Protein AF-A0A963L4J5-F1 (afdb_monomer)

Secondary structure (DSSP, 8-state):
--TTHHHHHHTGGG---------PPEEEEEE-SS---SSSHHHHHHHHHHHHHHHHTTSEEEEEE-S--TTHHHHHHHHHHHHH-

pLDDT: mean 86.08, std 18.18, range [52.38, 98.69]

Solvent-accessible surface area (backbone atoms only — not comparable to full-atom values): 5251 Å² total; per-residue (Å²): 141,64,84,65,59,64,61,58,59,67,66,63,74,76,71,70,81,78,74,79,72,81,66,71,46,48,59,45,77,44,82,30,66,48,66,78,48,99,67,58,73,52,29,55,52,50,53,49,51,53,48,50,44,69,75,42,62,72,48,45,45,77,50,74,49,58,58,37,45,82,64,74,56,37,53,50,53,54,51,57,54,60,74,75,87

Foldseek 3Di:
DCPCVVVVVVVPPPDDPPPPPVLPAAEEEEEEQADADPDDDVVVVVVVVVVCCVVCPPNHDYYYDYNQHPDPSVVVVVVVSVVVD

Structure (mmCIF, N/CA/C/O backbone):
data_AF-A0A963L4J5-F1
#
_entry.id   AF-A0A963L4J5-F1
#
loop_
_atom_site.group_PDB
_atom_site.id
_atom_site.type_symbol
_atom_site.label_atom_id
_atom_site.label_alt_id
_atom_site.label_comp_id
_atom_site.label_asym_id
_atom_site.label_entity_id
_atom_site.label_seq_id
_atom_site.pdbx_PDB_ins_code
_atom_site.Cartn_x
_atom_site.Cartn_y
_atom_site.Cartn_z
_atom_site.occupancy
_atom_site.B_iso_or_equiv
_atom_site.auth_seq_id
_atom_site.auth_comp_id
_atom_site.auth_asym_id
_atom_site.auth_atom_id
_atom_site.pdbx_PDB_model_num
ATOM 1 N N . MET A 1 1 ? -34.631 -6.399 58.821 1.00 54.22 1 MET A N 1
ATOM 2 C CA . MET A 1 1 ? -34.783 -5.630 57.562 1.00 54.22 1 MET A CA 1
ATOM 3 C C . MET A 1 1 ? -33.508 -5.719 56.704 1.00 54.22 1 MET A C 1
ATOM 5 O O . MET A 1 1 ? -32.986 -4.699 56.288 1.00 54.22 1 MET A O 1
ATOM 9 N N . TYR A 1 2 ? -32.999 -6.928 56.413 1.00 55.66 2 TYR A N 1
ATOM 10 C CA . TYR A 1 2 ? -31.710 -7.117 55.708 1.00 55.66 2 TYR A CA 1
ATOM 11 C C . TYR A 1 2 ? -31.836 -7.787 54.327 1.00 55.66 2 TYR A C 1
ATOM 13 O O . TYR A 1 2 ? -30.854 -7.905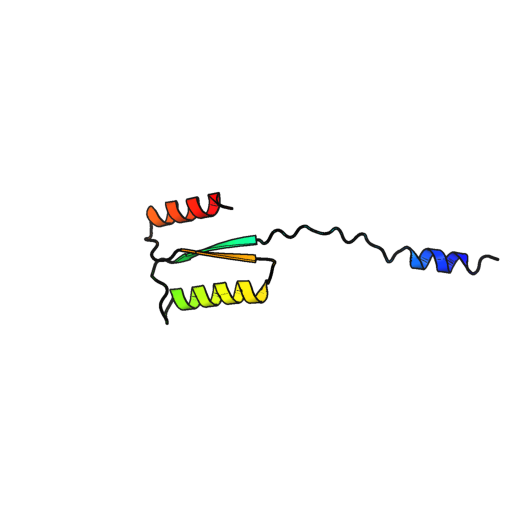 53.604 1.00 55.66 2 TYR A O 1
ATOM 21 N N . LYS A 1 3 ? -33.051 -8.187 53.923 1.00 53.75 3 LYS A N 1
ATOM 22 C CA . LYS A 1 3 ? -33.300 -8.912 52.659 1.00 53.75 3 LYS A CA 1
ATOM 23 C C . LYS A 1 3 ? -33.128 -8.047 51.401 1.00 53.75 3 LYS A C 1
ATOM 25 O O . LYS A 1 3 ? -32.957 -8.600 50.325 1.00 53.75 3 LYS A O 1
ATOM 30 N N . ASN A 1 4 ? -33.091 -6.719 51.545 1.00 52.38 4 ASN A N 1
ATOM 31 C CA . ASN A 1 4 ? -32.932 -5.788 50.421 1.00 52.38 4 ASN A CA 1
ATOM 32 C C . ASN A 1 4 ? -31.486 -5.283 50.258 1.00 52.38 4 ASN A C 1
ATOM 34 O O . ASN A 1 4 ? -31.185 -4.627 49.267 1.00 52.38 4 ASN A O 1
ATOM 38 N N . LEU A 1 5 ? -30.583 -5.593 51.201 1.00 53.81 5 LEU A N 1
ATOM 39 C CA . LEU A 1 5 ? -29.189 -5.133 51.146 1.00 53.81 5 LEU A CA 1
ATOM 40 C C . LEU A 1 5 ? -28.356 -5.953 50.144 1.00 53.81 5 LEU A C 1
ATOM 42 O O . LEU A 1 5 ? -27.504 -5.408 49.451 1.00 53.81 5 LEU A O 1
ATOM 46 N N . ALA A 1 6 ? -28.652 -7.251 50.015 1.00 54.09 6 ALA A N 1
ATOM 47 C CA . ALA A 1 6 ? -27.987 -8.138 49.058 1.00 54.09 6 ALA A CA 1
ATOM 48 C C . ALA A 1 6 ? -28.336 -7.805 47.593 1.00 54.09 6 ALA A C 1
ATOM 50 O O . ALA A 1 6 ? -27.502 -7.965 46.706 1.00 54.09 6 ALA A O 1
ATOM 51 N N . ALA A 1 7 ? -29.543 -7.288 47.342 1.00 53.44 7 ALA A N 1
ATOM 52 C CA . ALA A 1 7 ? -29.980 -6.891 46.003 1.00 53.44 7 ALA A CA 1
ATOM 53 C C . ALA A 1 7 ? -29.284 -5.608 45.508 1.00 53.44 7 ALA A C 1
ATOM 55 O O . ALA A 1 7 ? -29.054 -5.458 44.312 1.00 53.44 7 ALA A O 1
ATOM 56 N N . ALA A 1 8 ? -28.899 -4.708 46.420 1.00 53.50 8 ALA A N 1
ATOM 57 C CA . ALA A 1 8 ? -28.219 -3.461 46.073 1.00 53.50 8 ALA A CA 1
ATOM 58 C C . ALA A 1 8 ? -26.745 -3.670 45.674 1.00 53.50 8 ALA A C 1
ATOM 60 O O . ALA A 1 8 ? -26.228 -2.935 44.838 1.00 53.50 8 ALA A O 1
ATOM 61 N N . LEU A 1 9 ? -26.078 -4.697 46.217 1.00 53.31 9 LEU A N 1
ATOM 62 C CA . LEU A 1 9 ? -24.680 -4.996 45.885 1.00 53.31 9 LEU A CA 1
ATOM 63 C C . LEU A 1 9 ? -24.539 -5.688 44.516 1.00 53.31 9 LEU A C 1
ATOM 65 O O . LEU A 1 9 ? -23.566 -5.452 43.806 1.00 53.31 9 LEU A O 1
ATOM 69 N N . ALA A 1 10 ? -25.538 -6.475 44.102 1.00 53.75 10 ALA A N 1
ATOM 70 C CA . ALA A 1 10 ? -25.540 -7.161 42.806 1.00 53.75 10 ALA A CA 1
ATOM 71 C C . ALA A 1 10 ? -25.692 -6.207 41.601 1.00 53.75 10 ALA A C 1
ATOM 73 O O . ALA A 1 10 ? -25.273 -6.543 40.49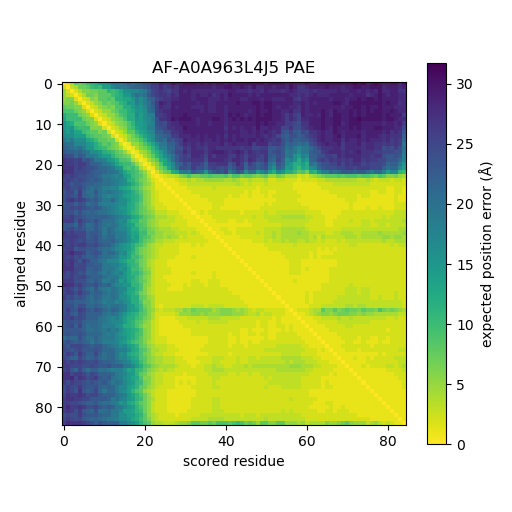6 1.00 53.75 10 ALA A O 1
ATOM 74 N N . ALA A 1 11 ? -26.248 -5.007 41.805 1.00 54.47 11 ALA A N 1
ATOM 75 C CA . ALA A 1 11 ? -26.412 -4.004 40.750 1.00 54.47 11 ALA A CA 1
ATOM 76 C C . ALA A 1 11 ? -25.142 -3.167 40.491 1.00 54.47 11 ALA A C 1
ATOM 78 O O . ALA A 1 11 ? -25.020 -2.548 39.437 1.00 54.47 11 ALA A O 1
ATOM 79 N N . ALA A 1 12 ? -24.181 -3.158 41.423 1.00 54.22 12 ALA A N 1
ATOM 80 C CA . ALA A 1 12 ? -22.977 -2.329 41.329 1.00 54.22 12 ALA A CA 1
ATOM 81 C C . ALA A 1 12 ? -21.828 -2.980 40.532 1.00 54.22 12 ALA A C 1
ATOM 83 O O . ALA A 1 12 ? -20.887 -2.293 40.144 1.00 54.22 12 ALA A O 1
ATOM 84 N N . CYS A 1 13 ? -21.895 -4.286 40.250 1.00 54.12 13 CYS A N 1
ATOM 85 C CA . CYS A 1 13 ? -20.813 -5.020 39.579 1.00 54.12 13 CYS A CA 1
ATOM 86 C C . CYS A 1 13 ? -20.904 -5.047 38.042 1.00 54.12 13 CYS A C 1
ATOM 88 O O . CYS A 1 13 ? -20.017 -5.608 37.405 1.00 54.12 13 CYS A O 1
ATOM 90 N N . PHE A 1 14 ? -21.932 -4.443 37.434 1.00 54.53 14 PHE A N 1
ATOM 91 C CA . PHE A 1 14 ? -22.102 -4.426 35.971 1.00 54.53 14 PHE A CA 1
ATOM 92 C C . PHE A 1 14 ? -21.615 -3.144 35.282 1.00 54.53 14 PHE A C 1
ATOM 94 O O . PHE A 1 14 ? -21.636 -3.069 34.057 1.00 54.53 14 PHE A O 1
ATOM 101 N N . PHE A 1 15 ? -21.128 -2.153 36.032 1.00 62.56 15 PHE A N 1
ATOM 102 C CA . PHE A 1 15 ? -20.514 -0.955 35.459 1.00 62.56 15 PHE A CA 1
ATOM 103 C C . PHE A 1 15 ? -18.992 -1.061 35.523 1.00 62.56 15 PHE A C 1
ATOM 105 O O . PHE A 1 15 ? -18.326 -0.375 36.296 1.00 62.56 15 PHE A O 1
ATOM 112 N N . SER A 1 16 ? -18.424 -1.939 34.695 1.00 64.81 16 SER A N 1
ATOM 113 C CA . SER A 1 16 ? -17.017 -1.789 34.329 1.00 64.81 16 SER A CA 1
ATOM 114 C C . SER A 1 16 ? -16.870 -0.457 33.584 1.00 64.81 16 SER A C 1
ATOM 116 O O . SER A 1 16 ? -17.648 -0.209 32.658 1.00 64.81 16 SER A O 1
ATOM 118 N N . PRO A 1 17 ? -15.916 0.416 33.949 1.00 57.09 17 PRO A N 1
ATOM 119 C CA . PRO A 1 17 ? -15.628 1.583 33.138 1.00 57.09 17 PRO A CA 1
ATOM 120 C C . PRO A 1 17 ? -15.165 1.072 31.775 1.00 57.09 17 PRO A C 1
ATOM 122 O O . PRO A 1 17 ? -14.108 0.452 31.653 1.00 57.09 17 PRO A O 1
ATOM 125 N N . VAL A 1 18 ? -15.983 1.292 30.746 1.00 63.62 18 VAL A N 1
ATOM 126 C CA . VAL A 1 18 ? -15.533 1.168 29.364 1.00 63.62 18 VAL A CA 1
ATOM 127 C C . VAL A 1 18 ? -14.531 2.297 29.185 1.00 63.62 18 VAL A C 1
ATOM 129 O O . VAL A 1 18 ? -14.906 3.445 28.952 1.00 63.62 18 VAL A O 1
ATOM 132 N N . PHE A 1 19 ? -13.250 1.996 29.382 1.00 58.62 19 PHE A N 1
ATOM 133 C CA . PHE A 1 19 ? -12.190 2.885 28.945 1.00 58.62 19 PHE A CA 1
ATOM 134 C C . PHE A 1 19 ? -12.393 3.070 27.444 1.00 58.62 19 PHE A C 1
ATOM 136 O O . PHE A 1 19 ? -12.254 2.122 26.671 1.00 58.62 19 PHE A O 1
ATOM 143 N N . ALA A 1 20 ? -12.800 4.273 27.041 1.00 54.16 20 ALA A N 1
ATOM 144 C CA . ALA A 1 20 ? -12.830 4.656 25.645 1.00 54.16 20 ALA A CA 1
ATOM 145 C C . ALA A 1 20 ? -11.382 4.624 25.150 1.00 54.16 20 ALA A C 1
ATOM 147 O O . ALA A 1 20 ? -10.623 5.574 25.330 1.00 54.16 20 ALA A O 1
ATOM 148 N N . GLN A 1 21 ? -10.975 3.489 24.589 1.00 60.00 21 GLN A N 1
ATOM 149 C CA . GLN A 1 21 ? -9.737 3.391 23.845 1.00 60.00 21 GLN A CA 1
ATOM 150 C C . GLN A 1 21 ? -9.918 4.350 22.673 1.00 60.00 21 GLN A C 1
ATOM 152 O O . GLN A 1 21 ? -10.751 4.101 21.801 1.00 60.00 21 GLN A O 1
ATOM 157 N N . SER A 1 22 ? -9.222 5.489 22.685 1.00 58.16 22 SER A N 1
ATOM 158 C CA . SER A 1 22 ? -9.187 6.372 21.526 1.00 58.16 22 SER A CA 1
ATOM 159 C C . SER A 1 22 ? -8.546 5.573 20.396 1.00 58.16 22 SER A C 1
ATOM 161 O O . SER A 1 22 ? -7.323 5.476 20.306 1.00 58.16 22 SER A O 1
ATOM 163 N N . SER A 1 23 ? -9.358 4.903 19.585 1.00 68.75 23 SER A N 1
ATOM 164 C CA . SER A 1 23 ? -8.870 4.094 18.482 1.00 68.75 23 SER A CA 1
ATOM 165 C C . SER A 1 23 ? -8.546 5.033 17.331 1.00 68.75 23 SER A C 1
ATOM 167 O O . SER A 1 23 ? -9.321 5.157 16.384 1.00 68.75 23 SER A O 1
ATOM 169 N N . THR A 1 24 ? -7.424 5.749 17.433 1.00 85.19 24 THR A N 1
ATOM 170 C CA . THR A 1 24 ? -6.820 6.364 16.252 1.00 85.19 24 THR A CA 1
ATOM 171 C C . THR A 1 24 ? -6.681 5.263 15.201 1.00 85.19 24 THR A C 1
ATOM 173 O O . THR A 1 24 ? -6.079 4.230 15.519 1.00 85.19 24 THR A O 1
ATOM 176 N N . PRO A 1 25 ? -7.272 5.421 14.002 1.00 92.88 25 PRO A N 1
ATOM 177 C CA . PRO A 1 25 ? -7.185 4.400 12.971 1.00 92.88 25 PRO A CA 1
ATOM 178 C C . PRO A 1 25 ? -5.723 4.074 12.678 1.00 92.88 25 PRO A C 1
ATOM 180 O O . PRO A 1 25 ? -4.886 4.973 12.601 1.00 92.88 25 PRO A O 1
ATOM 183 N N . VAL A 1 26 ? -5.416 2.793 12.503 1.00 95.00 26 VAL A N 1
ATOM 184 C CA . VAL A 1 26 ? -4.102 2.372 12.024 1.00 95.00 26 VAL A CA 1
ATOM 185 C C . VAL A 1 26 ? -3.945 2.879 10.597 1.00 95.00 26 VAL A C 1
ATOM 187 O O . VAL A 1 26 ? -4.741 2.533 9.722 1.00 95.00 26 VAL A O 1
ATOM 190 N N . LYS A 1 27 ? -2.921 3.691 10.358 1.00 96.38 27 LYS A N 1
ATOM 191 C CA . LYS A 1 27 ? -2.560 4.123 9.014 1.00 96.38 27 LYS A CA 1
ATOM 192 C C . LYS A 1 27 ? -1.722 3.037 8.345 1.00 96.38 27 LYS A C 1
ATOM 194 O O . LYS A 1 27 ? -0.740 2.568 8.916 1.00 96.38 27 LYS A O 1
ATOM 199 N N . ALA A 1 28 ? -2.141 2.596 7.164 1.00 97.25 28 ALA A N 1
ATOM 200 C CA . ALA A 1 28 ? -1.485 1.522 6.424 1.00 97.25 28 ALA A CA 1
ATOM 201 C C . ALA A 1 28 ? -1.238 1.941 4.971 1.00 97.25 28 ALA A C 1
ATOM 203 O O . ALA A 1 28 ? -2.183 2.137 4.207 1.00 97.25 28 ALA A O 1
ATOM 204 N N . ALA A 1 29 ? 0.030 2.057 4.585 1.00 98.12 29 ALA A N 1
ATOM 205 C CA . ALA A 1 29 ? 0.419 2.416 3.228 1.00 98.12 29 ALA A CA 1
ATOM 206 C C . ALA A 1 29 ? 0.767 1.175 2.392 1.00 98.12 29 ALA A C 1
ATOM 208 O O . ALA A 1 29 ? 1.443 0.262 2.868 1.00 98.12 29 ALA A O 1
ATOM 209 N N . PHE A 1 30 ? 0.326 1.161 1.136 1.00 98.38 30 PHE A N 1
ATOM 210 C CA . PHE A 1 30 ? 0.572 0.097 0.165 1.00 98.38 30 PHE A CA 1
ATOM 211 C C . PHE A 1 30 ? 1.461 0.633 -0.962 1.00 98.38 30 PHE A C 1
ATOM 213 O O . PHE A 1 30 ? 1.160 1.660 -1.562 1.00 98.38 30 PHE A O 1
ATOM 220 N N . VAL A 1 31 ? 2.570 -0.045 -1.250 1.00 98.38 31 VAL A N 1
ATOM 221 C CA . VAL A 1 31 ? 3.540 0.385 -2.269 1.00 98.38 31 VAL A CA 1
ATOM 222 C C . VAL A 1 31 ? 3.539 -0.624 -3.411 1.00 98.38 31 VAL A C 1
ATOM 224 O O . VAL A 1 31 ? 3.797 -1.807 -3.185 1.00 98.38 31 VAL A O 1
ATOM 227 N N . TYR A 1 32 ? 3.232 -0.172 -4.627 1.00 98.56 32 TYR A N 1
ATOM 228 C CA . TYR A 1 32 ? 3.114 -1.018 -5.812 1.00 98.56 32 TYR A CA 1
ATOM 229 C C . TYR A 1 32 ? 4.226 -0.733 -6.823 1.00 98.56 32 TYR A C 1
ATOM 231 O O . TYR A 1 32 ? 4.486 0.414 -7.182 1.00 98.56 32 TYR A O 1
ATOM 239 N N . VAL A 1 33 ? 4.839 -1.806 -7.330 1.00 97.62 33 VAL A N 1
ATOM 240 C CA . VAL A 1 33 ? 5.948 -1.741 -8.300 1.00 97.62 33 VAL A CA 1
ATOM 241 C C . VAL A 1 33 ? 5.512 -1.327 -9.712 1.00 97.62 33 VAL A C 1
ATOM 243 O O . VAL A 1 33 ? 6.303 -0.831 -10.506 1.00 97.62 33 VAL A O 1
ATOM 246 N N . ALA A 1 34 ? 4.237 -1.523 -10.029 1.00 97.06 34 ALA A N 1
ATOM 247 C CA . ALA A 1 34 ? 3.633 -1.308 -11.340 1.00 97.06 34 ALA A CA 1
ATOM 248 C C . ALA A 1 34 ? 2.377 -0.427 -11.192 1.00 97.06 34 ALA A C 1
ATOM 250 O O . ALA A 1 34 ? 1.900 -0.255 -10.063 1.00 97.06 34 ALA A O 1
ATOM 251 N N . PRO A 1 35 ? 1.837 0.134 -12.288 1.00 97.69 35 PRO A N 1
ATOM 252 C CA . PRO A 1 35 ? 0.625 0.939 -12.209 1.00 97.69 35 PRO A CA 1
ATOM 253 C C . PRO A 1 35 ? -0.582 0.062 -11.864 1.00 97.69 35 PRO A C 1
ATOM 255 O O . PRO A 1 35 ? -0.655 -1.110 -12.252 1.00 97.69 35 PRO A O 1
ATOM 258 N N . LEU A 1 36 ? -1.549 0.641 -11.163 1.00 97.75 36 LEU A N 1
ATOM 259 C CA . LEU A 1 36 ? -2.865 0.066 -10.970 1.00 97.75 36 LEU A CA 1
ATOM 260 C C . LEU A 1 36 ? -3.624 0.118 -12.296 1.00 97.75 36 LEU A C 1
ATOM 262 O O . LEU A 1 36 ? -3.850 1.173 -12.884 1.00 97.75 36 LEU A O 1
ATOM 266 N N . THR A 1 37 ? -4.023 -1.054 -12.766 1.00 97.69 37 THR A N 1
ATOM 267 C CA . THR A 1 37 ? -4.817 -1.239 -13.979 1.00 97.69 37 THR A CA 1
ATOM 268 C C . THR A 1 37 ? -6.087 -2.024 -13.651 1.00 97.69 37 THR A C 1
ATOM 270 O O . THR A 1 37 ? -6.266 -2.519 -12.535 1.00 97.69 37 THR A O 1
ATOM 273 N N . GLU A 1 38 ? -6.979 -2.171 -14.632 1.00 96.94 38 GLU A N 1
ATOM 274 C CA . GLU A 1 38 ? -8.250 -2.896 -14.467 1.00 96.94 38 GLU A CA 1
ATOM 275 C C . GLU A 1 38 ? -8.079 -4.388 -14.126 1.00 96.94 38 GLU A C 1
ATOM 277 O O . GLU A 1 38 ? -9.023 -5.025 -13.670 1.00 96.94 38 GLU A O 1
ATOM 282 N N . ALA A 1 39 ? -6.897 -4.974 -14.352 1.00 97.00 39 ALA A N 1
ATOM 283 C CA . ALA A 1 39 ? -6.614 -6.370 -14.030 1.00 97.00 39 ALA A CA 1
ATOM 284 C C . ALA A 1 39 ? -5.109 -6.632 -13.859 1.00 97.00 39 ALA A C 1
ATOM 286 O O . ALA A 1 39 ? -4.274 -6.004 -14.506 1.00 97.00 39 ALA A O 1
ATOM 287 N N . GLY A 1 40 ? -4.760 -7.630 -13.043 1.00 97.31 40 GLY A N 1
ATOM 288 C CA . GLY A 1 40 ? -3.383 -8.092 -12.848 1.00 97.31 40 GLY A CA 1
ATOM 289 C C . GLY A 1 40 ? -2.961 -8.139 -11.381 1.00 97.31 40 GLY A C 1
ATOM 290 O O . GLY A 1 40 ? -3.796 -8.112 -10.481 1.00 97.31 40 GLY A O 1
ATOM 291 N N . TRP A 1 41 ? -1.651 -8.220 -11.140 1.00 97.25 41 TRP A N 1
ATOM 292 C CA . TRP A 1 41 ? -1.084 -8.360 -9.793 1.00 97.25 41 TRP A CA 1
ATOM 293 C C . TRP A 1 41 ? -1.419 -7.171 -8.885 1.00 97.25 41 TRP A C 1
ATOM 295 O O . TRP A 1 41 ? -1.980 -7.352 -7.807 1.00 97.25 41 TRP A O 1
ATOM 305 N N . VAL A 1 42 ? -1.137 -5.948 -9.347 1.00 98.25 42 VAL A N 1
ATOM 306 C CA . VAL A 1 42 ? -1.401 -4.721 -8.577 1.00 98.25 42 VAL A CA 1
ATOM 307 C C . VAL A 1 42 ? -2.897 -4.531 -8.333 1.00 98.25 42 VAL A C 1
ATOM 309 O O . VAL A 1 42 ? -3.288 -4.188 -7.223 1.00 98.25 42 VAL A O 1
ATOM 312 N N . HIS A 1 43 ? -3.736 -4.850 -9.323 1.00 98.44 43 HIS A N 1
ATOM 313 C CA . HIS A 1 43 ? -5.189 -4.839 -9.162 1.00 98.44 43 HIS A CA 1
ATOM 314 C C . HIS A 1 43 ? -5.642 -5.741 -8.007 1.00 98.44 43 HIS A C 1
ATOM 316 O O . HIS A 1 43 ? -6.371 -5.296 -7.130 1.00 98.44 43 HIS A O 1
ATOM 322 N N . GLN A 1 44 ? -5.165 -6.988 -7.952 1.00 98.69 44 GLN A N 1
ATOM 323 C CA . GLN A 1 44 ? -5.532 -7.912 -6.872 1.00 98.69 44 GLN A CA 1
ATOM 324 C C . GLN A 1 44 ? -5.026 -7.448 -5.498 1.00 98.69 44 GLN A C 1
ATOM 326 O O . GLN A 1 44 ? -5.721 -7.611 -4.495 1.00 98.69 44 GLN A O 1
ATOM 331 N N . HIS A 1 45 ? -3.847 -6.823 -5.437 1.00 98.62 45 HIS A N 1
ATOM 332 C CA . HIS A 1 45 ? -3.366 -6.190 -4.209 1.00 98.62 45 HIS A CA 1
ATOM 333 C C . HIS A 1 45 ? -4.252 -5.019 -3.762 1.00 98.62 45 HIS A C 1
ATOM 335 O O . HIS A 1 45 ? -4.552 -4.910 -2.571 1.00 98.62 45 HIS A O 1
ATOM 341 N N . ASP A 1 46 ? -4.704 -4.176 -4.693 1.00 98.69 46 ASP A N 1
ATOM 342 C CA . ASP A 1 46 ? -5.589 -3.053 -4.381 1.00 98.69 46 ASP A CA 1
ATOM 343 C C . ASP A 1 46 ? -6.998 -3.509 -3.976 1.00 98.69 46 ASP A C 1
ATOM 345 O O . ASP A 1 46 ? -7.568 -2.971 -3.027 1.00 98.69 46 ASP A O 1
ATOM 349 N N . GLU A 1 47 ? -7.530 -4.563 -4.597 1.00 98.69 47 GLU A N 1
ATOM 350 C CA . GLU A 1 47 ? -8.760 -5.214 -4.129 1.00 98.69 47 GLU A CA 1
ATOM 351 C C . GLU A 1 47 ? -8.593 -5.768 -2.704 1.00 98.69 47 GLU A C 1
ATOM 353 O O . GLU A 1 47 ? -9.477 -5.602 -1.860 1.00 98.69 47 GLU A O 1
ATOM 358 N N . GLY A 1 48 ? -7.423 -6.327 -2.376 1.00 98.56 48 GLY A N 1
ATOM 359 C CA . GLY A 1 48 ? -7.067 -6.708 -1.008 1.00 98.56 48 GLY A CA 1
ATOM 360 C C . GLY A 1 48 ? -7.053 -5.519 -0.038 1.00 98.56 48 GLY A C 1
ATOM 361 O O . GLY A 1 48 ? -7.634 -5.600 1.046 1.00 98.56 48 GLY A O 1
ATOM 362 N N . ARG A 1 49 ? -6.454 -4.388 -0.431 1.00 98.62 49 ARG A N 1
ATOM 363 C CA . ARG A 1 49 ? -6.466 -3.143 0.357 1.00 98.62 49 ARG A CA 1
ATOM 364 C C . ARG A 1 49 ? -7.897 -2.658 0.616 1.00 98.62 49 ARG A C 1
ATOM 366 O O . ARG A 1 49 ? -8.247 -2.375 1.763 1.00 98.62 49 ARG A O 1
ATOM 373 N N . LYS A 1 50 ? -8.747 -2.614 -0.415 1.00 98.38 50 LYS A N 1
ATOM 374 C CA . LYS A 1 50 ? -10.170 -2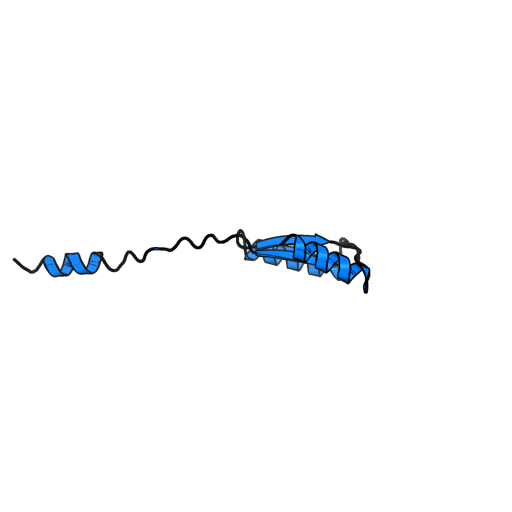.244 -0.295 1.00 98.38 50 LYS A CA 1
ATOM 375 C C . LYS A 1 50 ? -10.932 -3.203 0.621 1.00 98.38 50 LYS A C 1
ATOM 377 O O . LYS A 1 50 ? -11.748 -2.767 1.436 1.00 98.38 50 LYS A O 1
ATOM 382 N N . ALA A 1 51 ? -10.650 -4.503 0.537 1.00 98.56 51 ALA A N 1
ATOM 383 C CA . ALA A 1 51 ? -11.241 -5.500 1.424 1.00 98.56 51 ALA A CA 1
ATOM 384 C C . ALA A 1 51 ? -10.840 -5.269 2.891 1.00 98.56 51 ALA A C 1
ATOM 386 O O . ALA A 1 51 ? -11.695 -5.358 3.774 1.00 98.56 51 ALA A O 1
ATOM 387 N N . VAL A 1 52 ? -9.580 -4.903 3.158 1.00 97.69 52 VAL A N 1
ATOM 388 C CA . VAL A 1 52 ? -9.100 -4.519 4.498 1.00 97.69 52 VAL A CA 1
ATOM 389 C C . VAL A 1 52 ? -9.852 -3.294 5.027 1.00 97.69 52 VAL A C 1
ATOM 391 O O . VAL A 1 52 ? -10.363 -3.337 6.149 1.00 97.69 52 VAL A O 1
ATOM 394 N N . GLU A 1 53 ? -9.992 -2.231 4.227 1.00 96.31 53 GLU A N 1
ATOM 395 C CA . GLU A 1 53 ? -10.775 -1.044 4.611 1.00 96.31 53 GLU A CA 1
ATOM 396 C C . GLU A 1 53 ? -12.233 -1.394 4.928 1.00 96.31 53 GLU A C 1
ATOM 398 O O . GLU A 1 53 ? -12.777 -0.981 5.958 1.00 96.31 53 GLU A O 1
ATOM 403 N N . SER A 1 54 ? -12.853 -2.215 4.079 1.00 97.31 54 SER A N 1
ATOM 404 C CA . SER A 1 54 ? -14.235 -2.669 4.245 1.00 97.31 54 SER A CA 1
ATOM 405 C C . SER A 1 54 ? -14.429 -3.555 5.480 1.00 97.31 54 SER A C 1
ATOM 407 O O . SER A 1 54 ? -15.444 -3.437 6.165 1.00 97.31 54 SER A O 1
ATOM 409 N N . ALA A 1 55 ? -13.472 -4.423 5.808 1.00 97.31 55 ALA A N 1
ATOM 410 C CA . ALA A 1 55 ? -13.568 -5.325 6.955 1.00 97.31 55 ALA A CA 1
ATOM 411 C C . ALA A 1 55 ? -13.295 -4.615 8.291 1.00 97.31 55 ALA A C 1
ATOM 413 O O . ALA A 1 55 ? -13.875 -4.959 9.327 1.00 97.31 55 ALA A O 1
ATOM 414 N N . LEU A 1 56 ? -12.402 -3.623 8.290 1.00 95.38 56 LEU A N 1
ATOM 415 C CA . LEU A 1 56 ? -11.894 -3.009 9.515 1.00 95.38 56 LEU A CA 1
ATOM 416 C C . LEU A 1 56 ? -12.460 -1.613 9.805 1.00 95.38 56 LEU A C 1
ATOM 418 O O . LEU A 1 56 ? -12.139 -1.089 10.867 1.00 95.38 56 LEU A O 1
ATOM 422 N N . LYS A 1 57 ? -13.311 -1.056 8.929 1.00 92.81 57 LYS A N 1
ATOM 423 C CA . LYS A 1 57 ? -14.081 0.209 9.033 1.00 92.81 57 LYS A CA 1
ATOM 424 C C . LYS A 1 57 ? -13.805 1.065 10.270 1.00 92.81 57 LYS A C 1
ATOM 426 O O . LYS A 1 57 ? -14.181 0.711 11.386 1.00 92.81 57 LYS A O 1
ATOM 431 N N . G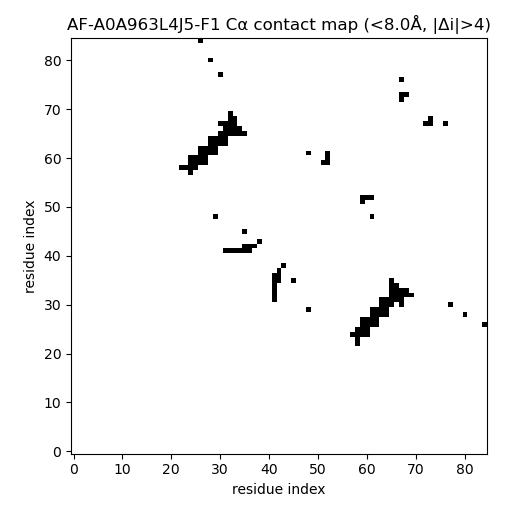LY A 1 58 ? -13.202 2.232 10.064 1.00 89.88 58 GLY A N 1
ATOM 432 C CA . GLY A 1 58 ? -12.920 3.183 11.142 1.00 89.88 58 GLY A CA 1
ATOM 433 C C . GLY A 1 58 ? -11.771 2.769 12.067 1.00 89.88 58 GLY A C 1
ATOM 434 O O . GLY A 1 58 ? -11.344 3.581 12.877 1.00 89.88 58 GLY A O 1
ATOM 435 N N . ARG A 1 59 ? -11.232 1.547 11.936 1.00 93.88 59 ARG A N 1
ATOM 436 C CA . ARG A 1 59 ? -10.017 1.102 12.642 1.00 93.88 59 ARG A CA 1
ATOM 437 C C . ARG A 1 59 ? -8.762 1.168 11.782 1.00 93.88 59 ARG A C 1
ATOM 439 O O . ARG A 1 59 ? -7.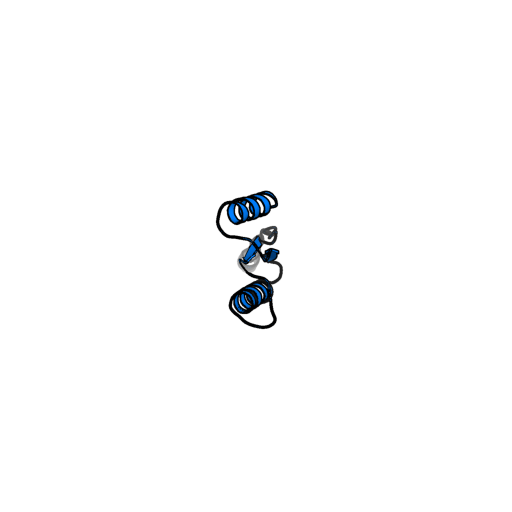669 1.092 12.329 1.00 93.88 59 ARG A O 1
ATOM 446 N N . VAL A 1 60 ? -8.912 1.306 10.466 1.00 95.19 60 VAL A N 1
ATOM 447 C CA . VAL A 1 60 ? -7.803 1.471 9.523 1.00 95.19 60 VAL A CA 1
ATOM 448 C C . VAL A 1 60 ? -8.080 2.625 8.573 1.00 95.19 60 VAL A C 1
ATOM 450 O O . VAL A 1 60 ? -9.233 2.882 8.223 1.00 95.19 60 VAL A O 1
ATOM 453 N N . GLN A 1 61 ? -7.015 3.291 8.153 1.00 95.25 61 GLN A N 1
ATOM 454 C CA . GLN A 1 61 ? -7.003 4.272 7.079 1.00 95.25 61 GLN A CA 1
ATOM 455 C C . GLN A 1 61 ? -5.886 3.872 6.121 1.00 95.25 61 GLN A C 1
ATOM 457 O O . GLN A 1 61 ? -4.731 3.810 6.542 1.00 95.25 61 GLN A O 1
ATOM 462 N N . THR A 1 62 ? -6.206 3.561 4.864 1.00 97.56 62 THR A N 1
ATOM 463 C CA . THR A 1 62 ? -5.173 3.131 3.915 1.00 97.56 62 THR A CA 1
ATOM 464 C C . THR A 1 62 ? -4.793 4.229 2.932 1.00 97.56 62 THR A C 1
ATOM 466 O O . THR A 1 62 ? -5.572 5.136 2.645 1.00 97.56 62 THR A O 1
ATOM 469 N N . SER A 1 63 ? -3.571 4.145 2.422 1.00 97.62 63 SER A N 1
ATOM 470 C CA . SER A 1 63 ? -3.063 4.942 1.307 1.00 97.62 63 SER A CA 1
ATOM 471 C C . SER A 1 63 ? -2.270 4.036 0.370 1.00 97.62 63 SER A C 1
ATOM 473 O O . SER A 1 63 ? -1.883 2.930 0.754 1.00 97.62 63 SER A O 1
ATOM 475 N N . TYR A 1 64 ? -2.032 4.471 -0.865 1.00 98.19 64 TYR A N 1
ATOM 476 C CA . TYR A 1 64 ? -1.179 3.723 -1.781 1.00 98.19 64 TYR A CA 1
ATOM 477 C C . TYR A 1 64 ? -0.328 4.636 -2.664 1.00 98.19 64 TYR A C 1
ATOM 479 O O . TYR A 1 64 ? -0.694 5.782 -2.924 1.00 98.19 64 TYR A O 1
ATOM 487 N N . VAL A 1 65 ? 0.806 4.104 -3.120 1.00 98.19 65 VAL A N 1
ATOM 488 C CA . VAL A 1 65 ? 1.682 4.706 -4.132 1.00 98.19 65 VAL A CA 1
ATOM 489 C C . VAL A 1 65 ? 2.010 3.628 -5.158 1.00 98.19 65 VAL A C 1
ATOM 491 O O . VAL A 1 65 ? 2.417 2.528 -4.793 1.00 98.19 65 VAL A O 1
ATOM 494 N N . GLU A 1 66 ? 1.819 3.934 -6.434 1.00 97.81 66 GLU A N 1
ATOM 495 C CA . GLU A 1 66 ? 2.099 3.033 -7.554 1.00 97.81 66 GLU A CA 1
ATOM 496 C C . GLU A 1 66 ? 3.327 3.473 -8.358 1.00 97.81 66 GLU A C 1
ATOM 498 O O . GLU A 1 66 ? 3.848 4.566 -8.141 1.00 97.81 66 GLU A O 1
ATOM 503 N N . ASN A 1 67 ? 3.765 2.638 -9.308 1.00 97.25 67 ASN A N 1
ATOM 504 C CA . ASN A 1 67 ? 4.950 2.883 -10.145 1.00 97.25 67 ASN A CA 1
ATOM 505 C C . ASN A 1 67 ? 6.246 3.106 -9.348 1.00 97.25 67 ASN A C 1
ATOM 507 O O . ASN A 1 67 ? 7.108 3.880 -9.762 1.00 97.25 67 ASN A O 1
ATOM 511 N N . VAL A 1 68 ? 6.393 2.436 -8.205 1.00 98.06 68 VAL A N 1
ATOM 512 C CA . VAL A 1 68 ? 7.581 2.576 -7.360 1.00 98.06 68 VAL A CA 1
ATOM 513 C C . VAL A 1 68 ? 8.632 1.564 -7.787 1.00 98.06 68 VAL A C 1
ATOM 515 O O . VAL A 1 68 ? 8.471 0.362 -7.581 1.00 98.06 68 VAL A O 1
ATOM 518 N N . ALA A 1 69 ? 9.717 2.048 -8.385 1.00 97.81 69 ALA A N 1
ATOM 519 C CA . ALA A 1 69 ? 10.783 1.175 -8.852 1.00 97.81 69 ALA A CA 1
ATOM 520 C C . ALA A 1 69 ? 11.504 0.505 -7.674 1.00 97.81 69 ALA A C 1
ATOM 522 O O . ALA A 1 69 ? 11.705 1.100 -6.612 1.00 97.81 69 ALA A O 1
ATOM 523 N N . GLU A 1 70 ? 11.932 -0.739 -7.874 1.00 97.19 70 GLU A N 1
ATOM 524 C CA . GLU A 1 70 ? 12.730 -1.459 -6.885 1.00 97.19 70 GLU A CA 1
ATOM 525 C C . GLU A 1 70 ? 14.063 -0.746 -6.588 1.00 97.19 70 GLU A C 1
ATOM 527 O O . GLU A 1 70 ? 14.580 0.046 -7.381 1.00 97.19 70 GLU A O 1
ATOM 532 N N . GLY A 1 71 ? 14.654 -1.054 -5.431 1.00 97.75 71 GLY A N 1
ATOM 533 C CA . GLY A 1 71 ? 15.941 -0.496 -5.021 1.00 97.75 71 GLY A CA 1
ATOM 534 C C . GLY A 1 71 ? 15.811 0.884 -4.357 1.00 97.75 71 GLY A C 1
ATOM 535 O O . GLY A 1 71 ? 14.959 1.045 -3.479 1.00 97.75 71 GLY A O 1
ATOM 536 N N . PRO A 1 72 ? 16.659 1.873 -4.707 1.00 98.12 72 PRO A N 1
ATOM 537 C CA . PRO A 1 72 ? 16.729 3.143 -3.978 1.00 98.12 72 PRO A CA 1
ATOM 538 C C . PRO A 1 72 ? 15.420 3.943 -3.956 1.00 98.12 72 PRO A C 1
ATOM 540 O O . PRO A 1 72 ? 15.148 4.643 -2.981 1.00 98.12 72 PRO A O 1
ATOM 543 N N . ASP A 1 73 ? 14.607 3.847 -5.013 1.00 97.50 73 ASP A N 1
ATOM 544 C CA . ASP A 1 73 ? 13.335 4.569 -5.078 1.00 97.50 73 ASP A CA 1
ATOM 545 C C . ASP A 1 73 ? 12.303 3.978 -4.107 1.00 97.50 73 ASP A C 1
ATOM 547 O O . ASP A 1 73 ? 11.730 4.713 -3.301 1.00 97.50 73 ASP A O 1
ATOM 551 N N . ALA A 1 74 ? 12.160 2.648 -4.080 1.00 98.44 74 ALA A N 1
ATOM 552 C CA . ALA A 1 74 ? 11.347 1.954 -3.085 1.00 98.44 74 ALA A CA 1
ATOM 553 C C . ALA A 1 74 ? 11.776 2.276 -1.649 1.00 98.44 74 ALA A C 1
ATOM 555 O O . ALA A 1 74 ? 10.921 2.562 -0.812 1.00 98.44 74 ALA A O 1
ATOM 556 N N . GLU A 1 75 ? 13.081 2.284 -1.355 1.00 98.50 75 GLU A N 1
ATOM 557 C CA . GLU A 1 75 ? 13.571 2.641 -0.019 1.00 98.50 75 GLU A CA 1
ATOM 558 C C . GLU A 1 75 ? 13.112 4.045 0.388 1.00 98.50 75 GLU A C 1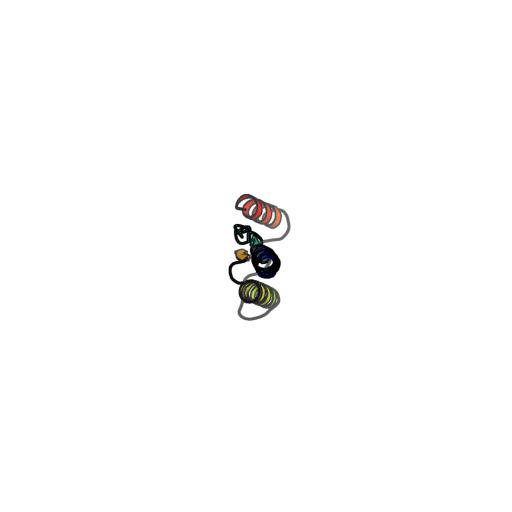
ATOM 560 O O . GLU A 1 75 ? 12.571 4.229 1.481 1.00 98.50 75 GLU A O 1
ATOM 565 N N . ARG A 1 76 ? 13.301 5.030 -0.495 1.00 98.31 76 ARG A N 1
ATOM 566 C CA . ARG A 1 76 ? 12.896 6.413 -0.244 1.00 98.31 76 ARG A CA 1
ATOM 567 C C . ARG A 1 76 ? 11.390 6.512 -0.009 1.00 98.31 76 ARG A C 1
ATOM 569 O O . ARG A 1 76 ? 10.983 7.056 1.011 1.00 98.31 76 ARG A O 1
ATOM 576 N N . VAL A 1 77 ? 10.572 5.949 -0.901 1.00 98.44 77 VAL A N 1
ATOM 577 C CA . VAL A 1 77 ? 9.105 6.003 -0.785 1.00 98.44 77 VAL A CA 1
ATOM 578 C C . VAL A 1 77 ? 8.624 5.351 0.510 1.00 98.44 77 VAL A C 1
ATOM 580 O O . VAL A 1 77 ? 7.802 5.927 1.220 1.00 98.44 77 VAL A O 1
ATOM 583 N N . ILE A 1 78 ? 9.154 4.176 0.860 1.00 98.38 78 ILE A N 1
ATOM 584 C CA . ILE A 1 78 ? 8.773 3.473 2.091 1.00 98.38 78 ILE A CA 1
ATOM 585 C C . ILE A 1 78 ? 9.168 4.291 3.329 1.00 98.38 78 ILE A C 1
ATOM 587 O O . ILE A 1 78 ? 8.374 4.397 4.265 1.00 98.38 78 ILE A O 1
ATOM 591 N N . ARG A 1 79 ? 10.360 4.908 3.340 1.00 98.44 79 ARG A N 1
ATOM 592 C CA . ARG A 1 79 ? 10.788 5.798 4.433 1.00 98.44 79 ARG A CA 1
ATOM 593 C C . ARG A 1 79 ? 9.894 7.032 4.546 1.00 98.44 79 ARG A C 1
ATOM 595 O O . ARG A 1 79 ? 9.466 7.350 5.654 1.00 98.44 79 ARG A O 1
ATOM 602 N N . ASP A 1 80 ? 9.580 7.683 3.429 1.00 98.25 80 ASP A N 1
ATOM 603 C CA . ASP A 1 80 ? 8.726 8.874 3.393 1.00 98.25 80 ASP A CA 1
ATOM 604 C C . ASP A 1 80 ? 7.323 8.563 3.939 1.00 98.25 80 ASP A C 1
ATOM 606 O O . ASP A 1 80 ? 6.781 9.334 4.733 1.00 98.25 80 ASP A O 1
ATOM 610 N N . LEU A 1 81 ? 6.749 7.413 3.567 1.00 98.06 81 LEU A N 1
ATOM 611 C CA . LEU A 1 81 ? 5.455 6.948 4.077 1.00 98.06 81 LEU A CA 1
ATOM 612 C C . LEU A 1 81 ? 5.514 6.639 5.577 1.00 98.06 81 LEU A C 1
ATOM 614 O O . LEU A 1 81 ? 4.623 7.040 6.318 1.00 98.06 81 LEU A O 1
ATOM 618 N N . ALA A 1 82 ? 6.582 5.990 6.048 1.00 97.50 82 ALA A N 1
ATOM 619 C CA . ALA A 1 82 ? 6.760 5.714 7.472 1.00 97.50 82 ALA A CA 1
ATOM 620 C C . ALA A 1 82 ? 6.890 7.000 8.310 1.00 97.50 82 ALA A C 1
ATOM 622 O O . ALA A 1 82 ? 6.386 7.062 9.429 1.00 97.50 82 ALA A O 1
ATOM 623 N N . MET A 1 83 ? 7.536 8.042 7.775 1.00 97.75 83 MET A N 1
ATOM 624 C CA . MET A 1 83 ? 7.673 9.339 8.448 1.00 97.75 83 MET A CA 1
ATOM 625 C C . MET A 1 83 ? 6.354 10.117 8.555 1.00 97.75 83 MET A C 1
ATOM 627 O O . MET A 1 83 ? 6.206 10.935 9.462 1.00 97.75 83 MET A O 1
ATOM 631 N N . GLN A 1 84 ? 5.398 9.875 7.656 1.00 95.56 84 GLN A N 1
ATOM 632 C CA . GLN A 1 84 ? 4.062 10.489 7.701 1.00 95.56 84 GLN A CA 1
ATOM 633 C C . GLN A 1 84 ? 3.159 9.878 8.793 1.00 95.56 84 GLN A C 1
ATOM 635 O O . GLN A 1 84 ? 2.136 10.478 9.164 1.00 95.56 84 GLN A O 1
ATOM 640 N N . GLY A 1 85 ? 3.584 8.733 9.342 1.00 90.12 85 GLY A N 1
ATOM 641 C CA . GLY A 1 85 ? 2.877 7.951 10.356 1.00 90.12 85 GLY A CA 1
ATOM 642 C C . GLY A 1 85 ? 1.590 7.332 9.851 1.00 90.12 85 GLY A C 1
ATOM 643 O O . GLY A 1 85 ? 0.879 6.809 10.730 1.00 90.12 85 GLY A O 1
#

Sequence (85 aa):
MYKNLAAALAAACFFSPVFAQSSTPVKAAFVYVAPLTEAGWVHQHDEGRKAVESALKGRVQTSYVENVAEGPDAERVIRDLAMQG

Radius of gyration: 23.96 Å; Cα contacts (8 Å, |Δi|>4): 70; chains: 1; bounding box: 52×19×72 Å

Nearest PDB structures (foldseek):
  6pi6-assembly1_A  TM=9.785E-01  e=5.788E-06  Pseudomonas sp. ADP
  3s99-assembly1_A  TM=9.706E-01  e=8.585E-05  Brucella abortus 2308
  6kmt-assembly3_C  TM=6.591E-01  e=8.893E+00  Mus musculus
  6kmu-assembly1_A  TM=5.158E-01  e=8.893E+00  Mus musculus

Mean predicted aligned error: 10.68 Å

=== Feature glossary ===
The record interleaves many kinds of information about one protein. Here is each kind framed as the question it answers.

Q: What are the backbone torsion angles?
A: φ (phi) and ψ (psi) are the two rotatable backbone dihedrals per residue: φ is the C(i-1)–N–Cα–C torsion, ψ is the N–Cα–C–N(i+1) torsion, both in degrees on (−180°, 180°]. α-helical residues cluster near (−60°, −45°); β-strand residues near (−120°, +130°). A Ramachandran plot is simply a scatter of (φ, ψ) for every residue.

Q: What is the amino-acid chain?
A: This is the polypeptide sequence — one letter per residue, N-terminus first. Length ranges from a few dozen residues for small domains to over a thousand for large multi-domain proteins.

Q: How mobile is each atom in the crystal?
A: For experimental (PDB) structures, the B-factor (temperature factor) quantifies the positional spread of each atom in the crystal — a combination of thermal vibration and static disorder — in units of Å². High B-factors mark flexible loops or poorly resolved regions; low B-factors mark the rigid, well-ordered core.

Q: Are the domains correctly placed relative to each other?
A: Predicted Aligned Error (PAE) is an AlphaFold confidence matrix: entry (i, j) is the expected error in the position of residue j, in ångströms, when the prediction is superimposed on the true structure at residue i. Low PAE within a block of residues means that block is internally rigid and well-predicted; high PAE between two blocks means their relative placement is uncertain even if each block individually is confident.

Q: How confident is the AlphaFold model at each residue?
A: pLDDT is the predicted lDDT-Cα score: AlphaFold's confidence that 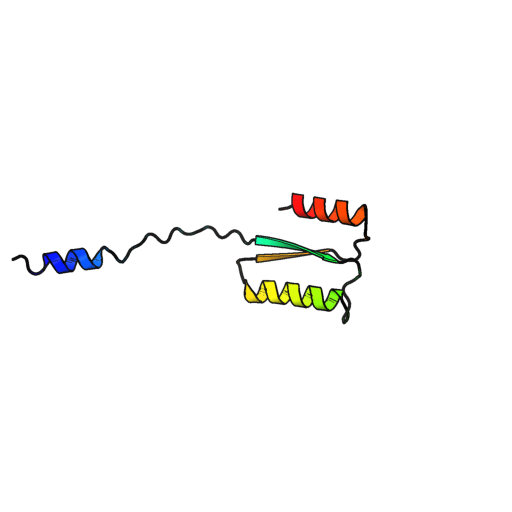the local environment of each residue (all inter-atomic distances within 15 Å) is correctly placed. It is a per-residue number between 0 and 100, with higher meaning more reliable.

Q: What family and function is it annotated with?
A: Functional annotations link the protein to curated databases. InterPro entries identify conserved domains and families by matching the sequence against member-database signatures (Pfam, PROSITE, CDD, …). Gene Ontology (GO) terms describe molecular function, biological process, and cellular component in a controlled vocabulary. CATH places the structure in a hierarchical fold classification (Class/Architecture/Topology/Homologous-superfamily). The organism is the source species.

Q: How big and how compact is the whole molecule?
A: Three whole-structure scalars: the radius of gyration (RMS distance of Cα from centroid, in Å), the count of Cα–Cα contacts (pairs closer than 8 Å and separated by more than four residues in sequence — i.e. tertiary, not local, contacts), and the bounding-box dimensions. Together they distinguish compact globular folds from extended fibres or disordered chains.

Q: What known structures does this most resemble?
A: The Foldseek neighbor list gives the closest experimentally determined structures in the PDB, ranked by structural alignment. TM-score near 1 means near-identical fold; near 0.3 means only rough topology match. This is how one finds what a novel AlphaFold prediction most resembles in the solved-structure universe.

Q: Which residues are buried vs exposed?
A: SASA measures how much of the protein is reachable by solvent. It is computed by rolling a water-sized probe over the atomic surface and summing the exposed area (Å²). Per-residue SASA distinguishes core (buried, low SASA) from surface (exposed, high SASA) residues; total SASA is a whole-molecule size measure.

Q: Which residues are in helices, strands, or loops?
A: Eight-state secondary structure (DSSP): H is the canonical α-helix, G the tighter 3₁₀-helix, I the wider π-helix; E/B are β-structure, T and S are turns and bends, and '-' is everything else. DSSP derives these from the pattern of main-chain N–H···O=C hydrogen bonds, not from the sequence.

Q: Where is each backbone atom in 3D?
A: Structure coordinates are given as an mmCIF _atom_site loop: one row per atom with element, residue name, chain id, sequence number, and x/y/z position in Å. Only the four main-chain atoms per residue are included here; side chains are omitted to keep the record compact.

Q: What if only a Cα trace is available?
A: Three-state secondary structure (P-SEA) collapses the eight DSSP classes into helix (a), strand (b), and coil (c). P-SEA assigns these from Cα geometry alone — distances and angles — without requiring backbone oxygens, so it works on any Cα trace.

Q: What do the rendered images show?
A: The six renders are orthographic views along the three Cartesian axes in both directions. Representation (cartoon, sticks, or surface) and color scheme (sequence-rainbow or by-chain) vary ac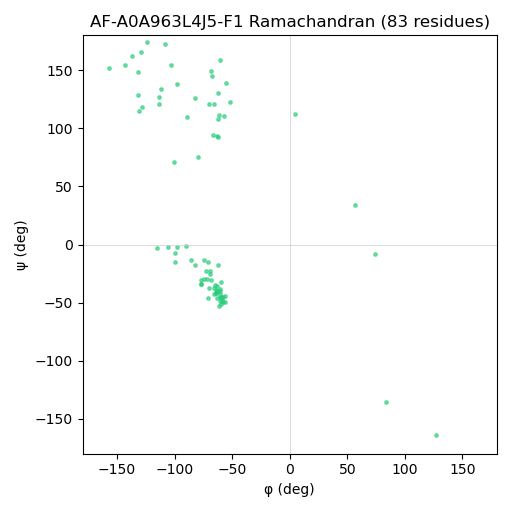ross proteins so the training set covers all the common visualization conventions.

Q: What does the local fold look like, residue by residue?
A: Foldseek's 3Di representation compresses backbone geometry into a per-residue letter drawn from a learned twenty-state alphabet. It captures the tertiary interaction pattern around each residue — which residues are packed against it in space, regardless of where they are in sequence.

Q: What do the diagnostic plots show?
A: The contact map is a binary N×N matrix image: pixel (i, j) is dark where Cα_i and Cα_j are within 8 Å and |i−j|>4. Because the |i−j|>4 filter removes local helical contacts, off-diagonal stripes parallel to the main diagonal indicate parallel β-sheets; stripes perpendicular to it indicate antiparallel β-sheets. The Ramachandran plot scatters every residue's (φ, ψ) pair against the sterically allowed regions. The PAE heatmap re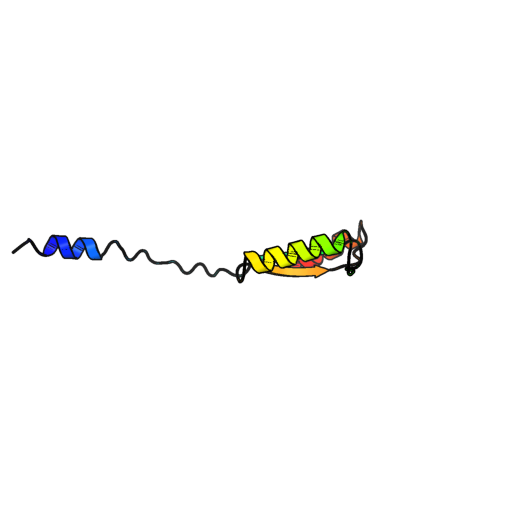nders the predicted-aligned-error matrix.